Protein AF-A0A9D5GV25-F1 (afdb_monomer)

Foldseek 3Di:
DDDQPLVCCLVPVDVDDDDQQLSNLVDPRGDDPDDDPPVPDDDDDDDADADPDDDRVVSVVVNCVQQDPVCQVVCVSSRHHHPPD

Secondary structure (DSSP, 8-state):
-PPPHHHHHHHTS-S-----HHHHTTSTTS----PPPGGG-----------SSS-HHHHHHHHHHHT-GGGHHHHHHTT---S--

Solvent-accessible surface area (backbone atoms only — not comparable to full-atom values): 5607 Å² total; per-residue (Å²): 132,85,80,55,56,32,58,45,35,38,72,63,82,38,92,77,80,88,75,61,52,48,65,33,64,77,39,78,75,43,81,87,89,73,83,71,62,73,97,74,57,81,87,80,85,87,84,85,81,65,59,96,71,78,65,48,65,60,40,47,51,50,52,50,55,76,54,34,66,93,45,34,67,62,39,43,69,45,41,42,83,54,86,64,124

Radius of gyration: 16.51 Å; Cα contacts (8 Å, |Δi|>4): 73; chains: 1; bounding box: 35×32×42 Å

Mean predicted aligned error: 4.05 Å

Structure (mmCIF, N/CA/C/O backbone):
data_AF-A0A9D5GV25-F1
#
_entry.id   AF-A0A9D5GV25-F1
#
loop_
_atom_site.group_PDB
_atom_site.id
_atom_site.type_symbol
_atom_site.label_atom_id
_atom_site.label_alt_id
_atom_site.label_comp_id
_atom_site.label_asym_id
_atom_site.label_entity_id
_atom_site.label_seq_id
_atom_site.pdbx_PDB_ins_code
_atom_site.Cartn_x
_atom_site.Cartn_y
_atom_site.Cartn_z
_atom_site.occupancy
_atom_site.B_iso_or_equiv
_atom_site.auth_seq_id
_atom_site.auth_comp_id
_atom_site.auth_asym_id
_atom_site.auth_atom_id
_atom_site.pdbx_PDB_model_num
ATOM 1 N N . MET A 1 1 ? -3.575 -20.2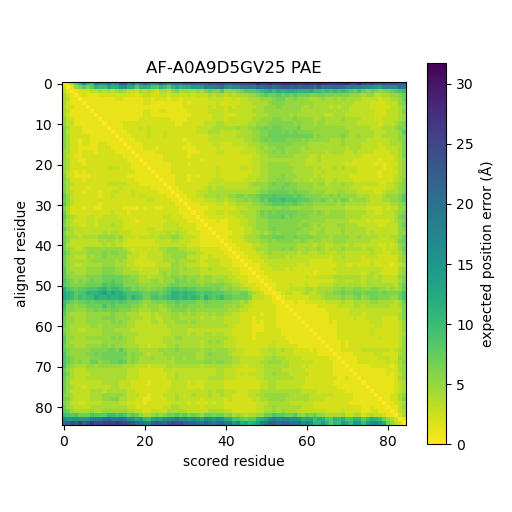15 3.491 1.00 53.19 1 MET A N 1
ATOM 2 C CA . MET A 1 1 ? -3.668 -18.803 3.065 1.00 53.19 1 MET A CA 1
ATOM 3 C C . MET A 1 1 ? -4.172 -18.023 4.263 1.00 53.19 1 MET A C 1
ATOM 5 O O . MET A 1 1 ? -5.165 -18.452 4.832 1.00 53.19 1 MET A O 1
ATOM 9 N N . SER A 1 2 ? -3.449 -16.997 4.718 1.00 78.12 2 SER A N 1
ATOM 10 C CA . SER A 1 2 ? -3.900 -16.174 5.851 1.00 78.12 2 SER A CA 1
ATOM 11 C C . SER A 1 2 ? -5.023 -15.248 5.388 1.00 78.12 2 SER A C 1
ATOM 13 O O . SER A 1 2 ? -4.897 -14.636 4.329 1.00 78.12 2 SER A O 1
ATOM 15 N N . GLU A 1 3 ? -6.104 -15.151 6.159 1.00 92.25 3 GLU A N 1
ATOM 16 C CA . GLU A 1 3 ? -7.159 -14.154 5.946 1.00 92.25 3 GLU A CA 1
ATOM 17 C C . GLU A 1 3 ? -6.606 -12.737 6.193 1.00 92.25 3 GLU A C 1
ATOM 19 O O . GLU A 1 3 ? -5.658 -12.560 6.964 1.00 92.25 3 GLU A O 1
ATOM 24 N N . ARG A 1 4 ? -7.170 -11.730 5.517 1.00 94.25 4 ARG A N 1
ATOM 25 C CA . ARG A 1 4 ? -6.817 -10.317 5.714 1.00 94.25 4 ARG A CA 1
ATOM 26 C C . ARG A 1 4 ? -7.410 -9.816 7.029 1.00 94.25 4 ARG A C 1
ATOM 28 O O . ARG A 1 4 ? -8.577 -10.067 7.318 1.00 94.25 4 ARG A O 1
ATOM 35 N N . VAL A 1 5 ? -6.639 -9.048 7.790 1.00 96.00 5 VAL A N 1
ATOM 36 C CA . VAL A 1 5 ? -7.024 -8.574 9.126 1.00 96.00 5 VAL A CA 1
ATOM 37 C C . VAL A 1 5 ? -8.289 -7.718 9.083 1.00 96.00 5 VAL A C 1
ATOM 39 O O . VAL A 1 5 ? -9.180 -7.916 9.904 1.00 96.00 5 VAL A O 1
ATOM 42 N N . ALA A 1 6 ? -8.421 -6.821 8.100 1.00 96.31 6 ALA A N 1
ATOM 43 C CA . ALA A 1 6 ? -9.612 -5.980 7.980 1.00 96.31 6 ALA A CA 1
ATOM 44 C C . ALA A 1 6 ? -10.894 -6.789 7.709 1.00 96.31 6 ALA A C 1
ATOM 46 O O . ALA A 1 6 ? -11.959 -6.373 8.147 1.00 96.31 6 ALA A O 1
ATOM 47 N N . THR A 1 7 ? -10.812 -7.972 7.084 1.00 96.81 7 THR A N 1
ATOM 48 C CA . THR A 1 7 ? -11.976 -8.861 6.918 1.00 96.81 7 THR A CA 1
ATOM 49 C C . THR A 1 7 ? -12.447 -9.419 8.260 1.00 96.81 7 THR A C 1
ATOM 51 O O . THR A 1 7 ? -13.645 -9.448 8.532 1.00 96.81 7 THR A O 1
ATOM 54 N N . VAL A 1 8 ? -11.505 -9.829 9.115 1.00 97.25 8 VAL A N 1
ATOM 55 C CA . VAL A 1 8 ? -11.793 -10.354 10.460 1.00 97.25 8 VAL A CA 1
ATOM 56 C C . VAL A 1 8 ? -12.417 -9.264 11.338 1.00 97.25 8 VAL A C 1
ATOM 58 O O . VAL A 1 8 ? -13.401 -9.519 12.032 1.00 97.25 8 VAL A O 1
ATOM 61 N N . VAL A 1 9 ? -11.897 -8.034 11.248 1.00 97.31 9 VAL A N 1
ATOM 62 C CA . VAL A 1 9 ? -12.444 -6.858 11.947 1.00 97.31 9 VAL A CA 1
ATOM 63 C C . VAL A 1 9 ? -13.838 -6.499 11.427 1.00 97.31 9 VAL A C 1
ATOM 65 O O . VAL A 1 9 ? -14.762 -6.344 12.217 1.00 97.31 9 VAL A O 1
ATOM 68 N N . ALA A 1 10 ? -14.026 -6.415 10.106 1.00 96.62 10 ALA A N 1
ATOM 69 C CA . ALA A 1 10 ? -15.310 -6.068 9.492 1.00 96.62 10 ALA A CA 1
ATOM 70 C C . ALA A 1 10 ? -16.428 -7.064 9.841 1.00 96.62 10 ALA A C 1
ATOM 72 O O . ALA A 1 10 ? -17.598 -6.691 9.911 1.00 96.62 10 ALA A O 1
ATOM 73 N N . ARG A 1 11 ? -16.075 -8.335 10.070 1.00 97.25 11 ARG A N 1
ATOM 74 C CA . ARG A 1 11 ? -17.005 -9.376 10.525 1.00 97.25 11 ARG A CA 1
ATOM 75 C C . ARG A 1 11 ? -17.363 -9.259 12.013 1.00 97.25 11 ARG A C 1
ATOM 77 O O . ARG A 1 11 ? -18.388 -9.796 12.421 1.00 97.25 11 ARG A O 1
ATOM 84 N N . GLY A 1 12 ? -16.557 -8.547 12.800 1.00 96.94 12 GLY A N 1
ATOM 85 C CA . GLY A 1 12 ? -16.749 -8.361 14.239 1.00 96.94 12 GLY A CA 1
ATOM 86 C C . GLY A 1 12 ? -16.116 -9.444 15.118 1.00 96.94 12 GLY A C 1
ATOM 87 O O . GLY A 1 12 ? -16.376 -9.468 16.317 1.00 96.94 12 GLY A O 1
ATOM 88 N N . ASP A 1 13 ? -15.283 -10.327 14.557 1.00 97.44 13 ASP A N 1
ATOM 89 C CA . ASP A 1 13 ? -14.601 -11.380 15.330 1.00 97.44 13 ASP A CA 1
ATOM 90 C C . ASP A 1 13 ? -13.525 -10.799 16.262 1.00 97.44 13 ASP A C 1
ATOM 92 O O . ASP A 1 13 ? -13.238 -11.354 17.324 1.00 97.44 13 ASP A O 1
ATOM 96 N N . VAL A 1 14 ? -12.912 -9.683 15.852 1.00 96.56 14 VAL A N 1
ATOM 97 C CA . VAL A 1 14 ? -11.947 -8.908 16.640 1.00 96.56 14 VAL A CA 1
ATOM 98 C C . VAL A 1 14 ? -12.241 -7.420 16.491 1.00 96.56 14 VAL A C 1
ATOM 100 O O . VAL A 1 14 ? -12.674 -6.967 15.436 1.00 96.56 14 VAL A O 1
ATOM 103 N N . GLU A 1 15 ? -11.975 -6.647 17.541 1.00 96.81 15 GLU A N 1
ATOM 104 C CA . GLU A 1 15 ? -12.247 -5.204 17.548 1.00 96.81 15 GLU A CA 1
ATOM 105 C C . GLU A 1 15 ? -11.159 -4.395 16.824 1.00 96.81 15 GLU A C 1
ATOM 107 O O . GLU A 1 15 ? -11.445 -3.403 16.160 1.00 96.81 15 GLU A O 1
ATOM 112 N N . ILE A 1 16 ? -9.896 -4.824 16.940 1.00 96.56 16 ILE A N 1
ATOM 113 C CA . ILE A 1 16 ? -8.724 -4.113 16.417 1.00 96.56 16 ILE A CA 1
ATOM 114 C C . ILE A 1 16 ? -7.756 -5.120 15.801 1.00 96.56 16 ILE A C 1
ATOM 116 O O . ILE A 1 16 ? -7.556 -6.218 16.323 1.00 96.56 16 ILE A O 1
ATOM 120 N N . GLY A 1 17 ? -7.100 -4.719 14.714 1.00 95.50 17 GLY A N 1
ATOM 121 C CA . GLY A 1 17 ? -6.011 -5.477 14.121 1.00 95.50 17 GLY A CA 1
ATOM 122 C C . GLY A 1 17 ? -4.978 -4.585 13.438 1.00 95.50 17 GLY A C 1
ATOM 123 O O . GLY A 1 17 ? 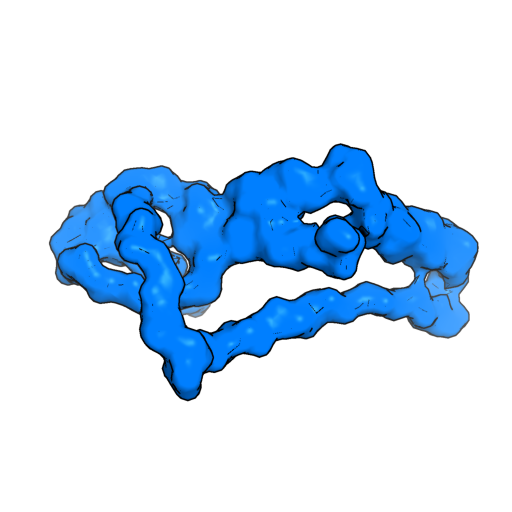-5.228 -3.414 13.159 1.00 95.50 17 GLY A O 1
ATOM 124 N N . PHE A 1 18 ? -3.805 -5.159 13.175 1.00 95.38 18 PHE A N 1
ATOM 125 C CA . PHE A 1 18 ? -2.659 -4.467 12.591 1.00 95.38 18 PHE A CA 1
ATOM 126 C C . PHE A 1 18 ? -2.216 -5.185 11.319 1.00 95.38 18 PHE A C 1
ATOM 128 O O . PHE A 1 18 ? -1.915 -6.377 11.344 1.00 95.38 18 PHE A O 1
ATOM 135 N N . GLN A 1 19 ? -2.161 -4.456 10.209 1.00 94.44 19 GLN A N 1
ATOM 136 C CA . GLN A 1 19 ? -1.644 -4.937 8.930 1.00 94.44 19 GLN A CA 1
ATOM 137 C C . GLN A 1 19 ? -1.139 -3.741 8.109 1.00 94.44 19 GLN A C 1
ATOM 139 O O . GLN A 1 19 ? -1.349 -2.589 8.485 1.00 94.44 19 GLN A O 1
ATOM 144 N N . GLN A 1 20 ? -0.453 -4.006 6.997 1.00 94.69 20 GLN A N 1
ATOM 145 C CA . GLN A 1 20 ? -0.090 -2.978 6.022 1.00 94.69 20 GLN A CA 1
ATOM 146 C C . GLN A 1 20 ? -1.346 -2.256 5.507 1.00 94.69 20 GLN A C 1
ATOM 148 O O . GLN A 1 20 ? -2.382 -2.880 5.287 1.00 94.69 20 GLN A O 1
ATOM 153 N N . ILE A 1 21 ? -1.241 -0.944 5.291 1.00 94.88 21 ILE A N 1
ATOM 154 C CA . ILE A 1 21 ? -2.363 -0.077 4.887 1.00 94.88 21 ILE A CA 1
ATOM 155 C C . ILE A 1 21 ? -2.979 -0.551 3.566 1.00 94.88 21 ILE A C 1
ATOM 157 O O . ILE A 1 21 ? -4.203 -0.629 3.448 1.00 94.88 21 ILE A O 1
ATOM 161 N N . SER A 1 22 ? -2.134 -0.957 2.614 1.00 93.88 22 SER A N 1
ATOM 162 C CA . SER A 1 22 ? -2.549 -1.508 1.321 1.00 93.88 22 SER A CA 1
ATOM 163 C C . SER A 1 22 ? -3.367 -2.792 1.419 1.00 93.88 22 SER A C 1
ATOM 165 O O . SER A 1 22 ? -4.071 -3.173 0.487 1.00 93.88 22 SER A O 1
ATOM 167 N N . GLU A 1 23 ? -3.311 -3.460 2.568 1.00 93.50 23 GLU A N 1
ATOM 168 C CA . GLU A 1 23 ? -4.080 -4.664 2.836 1.00 93.50 23 GLU A CA 1
ATOM 169 C C . GLU A 1 23 ? -5.413 -4.371 3.536 1.00 93.50 23 GLU A C 1
ATOM 171 O O . GLU A 1 23 ? -6.260 -5.261 3.597 1.00 93.50 23 GLU A O 1
ATOM 176 N N . ILE A 1 24 ? -5.586 -3.147 4.049 1.00 94.75 24 ILE A N 1
ATOM 177 C CA . ILE A 1 24 ? -6.746 -2.683 4.817 1.00 94.75 24 ILE A CA 1
ATOM 178 C C . ILE A 1 24 ? -7.684 -1.859 3.935 1.00 94.75 24 ILE A C 1
ATOM 180 O O . ILE A 1 24 ? -8.860 -2.196 3.847 1.00 94.75 24 ILE A O 1
ATOM 184 N N . LEU A 1 25 ? -7.187 -0.805 3.272 1.00 93.69 25 LEU A N 1
ATOM 185 C CA . LEU A 1 25 ? -8.041 0.142 2.534 1.00 93.69 25 LEU A CA 1
ATOM 186 C C . LEU A 1 25 ? -8.930 -0.501 1.454 1.00 93.69 25 LEU A C 1
ATOM 188 O O . LEU A 1 25 ? -10.067 -0.055 1.304 1.00 93.69 25 LEU A O 1
ATOM 192 N N . PRO A 1 26 ? -8.494 -1.553 0.730 1.00 91.88 26 PRO A N 1
ATOM 193 C CA . PRO A 1 26 ? -9.359 -2.220 -0.243 1.00 91.88 26 PRO A CA 1
ATOM 194 C C . PRO A 1 26 ? -10.527 -3.012 0.366 1.00 91.88 26 PRO A C 1
ATOM 196 O O . PRO A 1 26 ? -11.390 -3.475 -0.380 1.00 91.88 26 PRO A O 1
ATOM 199 N N . ILE A 1 27 ? -10.551 -3.231 1.686 1.00 92.88 27 ILE A N 1
ATOM 200 C CA . ILE A 1 27 ? -11.537 -4.086 2.354 1.00 92.88 27 ILE A CA 1
ATOM 201 C C . ILE A 1 27 ? -12.634 -3.217 2.979 1.00 92.88 27 ILE A C 1
ATOM 203 O O . ILE A 1 27 ? -12.374 -2.493 3.942 1.00 92.88 27 ILE A O 1
ATOM 207 N N . PRO A 1 28 ? -13.879 -3.292 2.478 1.00 92.62 28 PRO A N 1
ATOM 208 C CA . PRO A 1 28 ? -14.983 -2.543 3.057 1.00 92.62 28 PRO A CA 1
ATOM 209 C C . PRO A 1 28 ? -15.393 -3.112 4.422 1.00 92.62 28 PRO A C 1
ATOM 211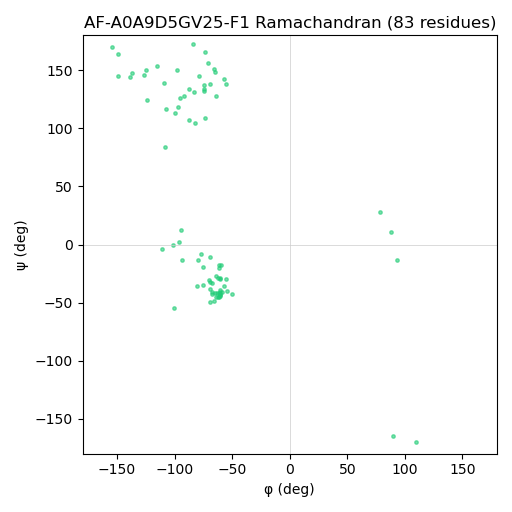 O O . PRO A 1 28 ? -15.217 -4.295 4.707 1.00 92.62 28 PRO A O 1
ATOM 214 N N . GLY A 1 29 ? -16.012 -2.270 5.250 1.00 93.81 29 GLY A N 1
ATOM 215 C CA . GLY A 1 29 ? -16.632 -2.677 6.518 1.00 93.81 29 GLY A CA 1
ATOM 216 C C . GLY A 1 29 ? -15.733 -2.565 7.752 1.00 93.81 29 GLY A C 1
ATOM 217 O O . GLY A 1 29 ? -16.255 -2.571 8.862 1.00 93.81 29 GLY A O 1
ATOM 218 N N . ALA A 1 30 ? -14.421 -2.389 7.586 1.00 93.56 30 ALA A N 1
ATOM 219 C CA . ALA A 1 30 ? -13.523 -1.991 8.668 1.00 93.56 30 ALA A CA 1
ATOM 220 C C . ALA A 1 30 ? -13.254 -0.478 8.623 1.00 93.56 30 ALA A C 1
ATOM 222 O O . ALA A 1 30 ? -13.241 0.135 7.555 1.00 93.56 30 ALA A O 1
ATOM 223 N N . VAL A 1 31 ? -13.012 0.128 9.787 1.00 93.94 31 VAL A N 1
ATOM 224 C CA . VAL A 1 31 ? -12.614 1.538 9.896 1.00 93.94 31 VAL A CA 1
ATOM 225 C C . VAL A 1 31 ? -11.093 1.619 9.987 1.00 93.94 31 VAL A C 1
ATOM 227 O O . VAL A 1 31 ? -10.485 1.000 10.860 1.00 93.94 31 VAL A O 1
ATOM 230 N N . TYR A 1 32 ? -10.466 2.402 9.107 1.00 95.06 32 TYR A N 1
ATOM 231 C CA . TYR A 1 32 ? -9.032 2.667 9.196 1.00 95.06 32 TYR A CA 1
ATOM 232 C C . TYR A 1 32 ? -8.742 3.624 10.359 1.00 95.06 32 TYR A C 1
ATOM 234 O O . TYR A 1 32 ? -9.070 4.807 10.300 1.00 95.06 32 TYR A O 1
ATOM 242 N N . ALA A 1 33 ? -8.126 3.098 11.419 1.00 95.50 33 ALA A N 1
ATOM 243 C CA . ALA A 1 33 ? -7.830 3.851 12.638 1.00 95.50 33 ALA A CA 1
ATOM 244 C C . ALA A 1 33 ? -6.584 4.754 12.534 1.00 95.50 33 ALA A C 1
ATOM 246 O O . ALA A 1 33 ? -6.386 5.617 13.386 1.00 95.50 33 ALA A O 1
ATOM 247 N N . GLY A 1 34 ? -5.751 4.573 11.503 1.00 94.81 34 GLY A N 1
ATOM 248 C CA . GLY A 1 34 ? -4.528 5.347 11.288 1.00 94.81 34 GLY A CA 1
ATOM 249 C C . GLY A 1 34 ? -3.238 4.555 11.508 1.00 94.81 34 GLY A C 1
ATOM 250 O O . GLY A 1 34 ? -3.233 3.330 11.632 1.00 94.81 34 GLY A O 1
ATOM 251 N N . LEU A 1 35 ? -2.124 5.288 11.520 1.00 94.88 35 LEU A N 1
ATOM 252 C CA . LEU A 1 35 ? -0.780 4.740 11.674 1.00 94.88 35 LEU A CA 1
ATOM 253 C C . LEU A 1 35 ? -0.466 4.413 13.139 1.00 94.88 35 LEU A C 1
ATOM 255 O O . LEU A 1 35 ? -0.832 5.153 14.051 1.00 94.88 35 LEU A O 1
ATOM 259 N N . ILE A 1 36 ? 0.299 3.342 13.356 1.00 94.44 36 ILE A N 1
ATOM 260 C CA . ILE A 1 36 ? 0.950 3.084 14.649 1.00 94.44 36 ILE A CA 1
ATOM 261 C C . ILE A 1 36 ? 2.134 4.046 14.858 1.00 94.44 36 ILE A C 1
ATOM 263 O O . ILE A 1 36 ? 2.589 4.659 13.888 1.00 94.44 36 ILE A O 1
ATOM 267 N N . PRO A 1 37 ? 2.677 4.185 16.084 1.00 95.62 37 PRO A N 1
ATOM 268 C CA . PRO A 1 37 ? 3.822 5.063 16.313 1.00 95.62 37 PRO A CA 1
ATOM 269 C C . PRO A 1 37 ? 5.003 4.712 15.399 1.00 95.62 37 PRO A C 1
ATOM 271 O O . PRO A 1 37 ? 5.311 3.535 15.212 1.00 95.62 37 PRO A O 1
ATOM 274 N N . GLU A 1 38 ? 5.666 5.735 14.856 1.00 94.94 38 GLU A N 1
ATOM 275 C CA . GLU A 1 38 ? 6.699 5.624 13.811 1.00 94.94 38 GLU A CA 1
ATOM 276 C C . GLU A 1 38 ? 7.791 4.598 14.140 1.00 94.94 38 GLU A C 1
ATOM 278 O O . GLU A 1 38 ? 8.129 3.763 13.307 1.00 94.94 38 GLU A O 1
ATOM 283 N N . ALA A 1 39 ? 8.259 4.573 15.393 1.00 96.44 39 ALA A N 1
ATOM 284 C CA . ALA A 1 39 ? 9.286 3.641 15.865 1.00 96.44 39 ALA A CA 1
ATOM 285 C C . ALA A 1 39 ? 8.913 2.150 15.723 1.00 96.44 39 ALA A C 1
ATOM 287 O O . ALA A 1 39 ? 9.790 1.289 15.783 1.00 96.44 39 ALA A O 1
ATOM 288 N N . TYR A 1 40 ? 7.627 1.835 15.552 1.00 94.44 40 TYR A N 1
ATOM 289 C CA . TYR A 1 40 ? 7.118 0.472 15.388 1.00 94.44 40 TYR A CA 1
ATOM 290 C C . TYR A 1 40 ? 6.596 0.192 13.978 1.00 94.44 40 TYR A C 1
ATOM 292 O O . TYR A 1 40 ? 6.199 -0.941 13.689 1.00 94.44 40 TYR A O 1
ATOM 300 N N . GLN A 1 41 ? 6.588 1.192 13.095 1.00 94.25 41 GLN A N 1
ATOM 301 C CA . GLN A 1 41 ? 6.171 1.000 11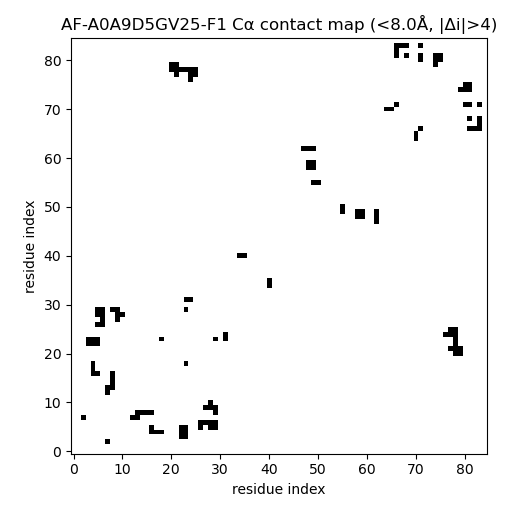.716 1.00 94.25 41 GLN A CA 1
ATOM 302 C C . 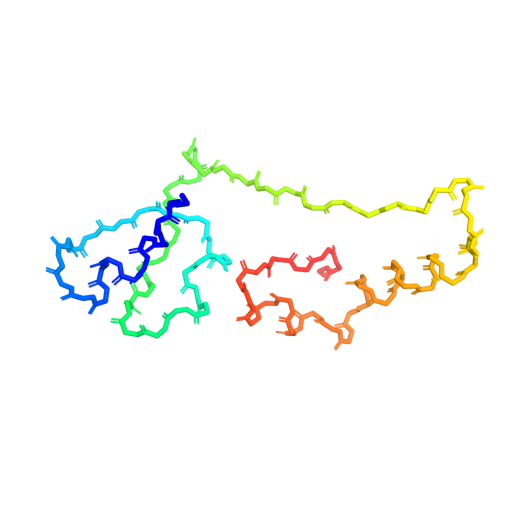GLN A 1 41 ? 7.196 0.154 10.960 1.00 94.25 41 GLN A C 1
ATOM 304 O O . GLN A 1 41 ? 8.407 0.330 11.074 1.00 94.25 41 GLN A O 1
ATOM 309 N N . LYS A 1 42 ? 6.691 -0.772 10.143 1.00 92.38 42 LYS A N 1
ATOM 310 C CA . LYS A 1 42 ? 7.499 -1.553 9.204 1.00 92.38 42 LYS A CA 1
ATOM 311 C C . LYS A 1 42 ? 7.199 -1.091 7.789 1.00 92.38 42 LYS A C 1
ATOM 313 O O . LYS A 1 42 ? 6.358 -1.671 7.103 1.00 92.38 42 LYS A O 1
ATOM 318 N N . ILE A 1 43 ? 7.881 -0.028 7.377 1.00 91.12 43 ILE A N 1
ATOM 319 C CA . ILE A 1 43 ? 7.750 0.519 6.028 1.00 91.12 43 ILE A CA 1
ATOM 320 C C . ILE A 1 43 ? 8.254 -0.523 5.027 1.00 91.12 43 ILE A C 1
ATOM 322 O O . ILE A 1 43 ? 9.351 -1.065 5.162 1.00 91.12 43 ILE A O 1
ATOM 326 N N . THR A 1 44 ? 7.423 -0.823 4.034 1.00 91.81 44 THR A N 1
ATOM 327 C CA . THR A 1 44 ? 7.765 -1.722 2.930 1.00 91.81 44 THR A CA 1
ATOM 328 C C . THR A 1 44 ? 7.965 -0.883 1.684 1.00 91.81 44 THR A C 1
ATOM 330 O O . THR A 1 44 ? 7.028 -0.243 1.220 1.00 91.81 44 THR A O 1
ATOM 333 N N . VAL A 1 45 ? 9.183 -0.888 1.150 1.00 92.31 45 VAL A N 1
ATOM 334 C CA . VAL A 1 45 ? 9.507 -0.175 -0.087 1.00 92.31 45 VAL A CA 1
ATOM 335 C C . VAL A 1 45 ? 9.441 -1.165 -1.242 1.00 92.31 45 VAL A C 1
ATOM 337 O O . VAL A 1 45 ? 10.185 -2.146 -1.266 1.00 92.31 45 VAL A O 1
ATOM 340 N N . PHE A 1 46 ? 8.546 -0.908 -2.193 1.00 91.69 46 PHE A N 1
ATOM 341 C CA . PHE A 1 46 ? 8.464 -1.668 -3.435 1.00 91.69 46 PHE A CA 1
ATOM 342 C C . PHE A 1 46 ? 9.406 -1.065 -4.473 1.00 91.69 46 PHE A C 1
ATOM 344 O O . PHE A 1 46 ? 9.434 0.147 -4.674 1.00 91.69 46 PHE A O 1
ATOM 351 N N . THR A 1 47 ? 10.170 -1.918 -5.145 1.00 92.75 47 THR A N 1
ATOM 352 C CA . THR A 1 47 ? 11.060 -1.525 -6.238 1.00 92.75 47 THR A CA 1
ATOM 353 C C . THR A 1 47 ? 10.731 -2.337 -7.482 1.00 92.75 47 THR A C 1
ATOM 355 O O . THR A 1 47 ? 10.262 -3.473 -7.398 1.00 92.75 47 THR A O 1
ATOM 358 N N . ALA A 1 48 ? 10.965 -1.745 -8.650 1.00 93.19 48 ALA A N 1
ATOM 359 C CA . ALA A 1 48 ? 10.780 -2.398 -9.936 1.00 93.19 48 ALA A CA 1
ATOM 360 C C . ALA A 1 48 ? 12.065 -2.287 -10.761 1.00 93.19 48 ALA A C 1
ATOM 362 O O . ALA A 1 48 ? 12.791 -1.296 -10.673 1.00 93.19 48 ALA A O 1
ATOM 363 N N . GLY A 1 49 ? 12.356 -3.317 -11.554 1.00 92.12 49 GLY A N 1
ATOM 364 C CA . GLY A 1 49 ? 13.548 -3.367 -12.393 1.00 92.12 49 GLY A CA 1
ATOM 365 C C . GLY A 1 49 ? 13.305 -4.167 -13.665 1.00 92.12 49 GLY A C 1
ATOM 366 O O . GLY A 1 49 ? 12.582 -5.162 -13.658 1.00 92.12 49 GLY A O 1
ATOM 367 N N . ALA A 1 50 ? 13.927 -3.730 -14.759 1.00 95.31 50 ALA A N 1
ATOM 368 C CA . ALA A 1 50 ? 13.926 -4.460 -16.019 1.00 95.31 50 ALA A CA 1
ATOM 369 C C . ALA A 1 50 ? 15.019 -5.541 -16.004 1.00 95.31 50 ALA A C 1
ATOM 371 O O . ALA A 1 50 ? 16.171 -5.263 -15.663 1.00 95.31 50 ALA A O 1
ATOM 372 N N . THR A 1 51 ? 14.667 -6.771 -16.385 1.00 94.62 51 THR A N 1
ATOM 373 C CA . THR A 1 51 ? 15.636 -7.875 -16.482 1.00 94.62 51 THR A CA 1
ATOM 374 C C . THR A 1 51 ? 16.374 -7.864 -17.825 1.00 94.62 51 THR A C 1
ATOM 376 O O . THR A 1 51 ? 16.032 -7.109 -18.734 1.00 94.62 51 THR A O 1
ATOM 379 N N . THR A 1 52 ? 17.391 -8.717 -17.970 1.00 93.62 52 THR A N 1
ATOM 380 C CA . THR A 1 52 ? 18.109 -8.921 -19.241 1.00 93.62 52 THR A CA 1
ATOM 381 C C . THR A 1 52 ? 17.341 -9.777 -20.249 1.00 93.62 52 THR A C 1
ATOM 383 O O . THR A 1 52 ? 17.789 -9.922 -21.383 1.00 93.62 52 THR A O 1
ATOM 386 N N . HIS A 1 53 ? 16.217 -10.372 -19.847 1.00 94.88 53 HIS A N 1
ATOM 387 C CA . HIS A 1 53 ? 15.389 -11.219 -20.696 1.00 94.88 53 HIS A CA 1
ATOM 388 C C . HIS A 1 53 ? 14.073 -10.514 -21.046 1.00 94.88 53 HIS A C 1
ATOM 390 O O . HIS A 1 53 ? 13.443 -9.899 -20.186 1.00 94.88 53 HIS A O 1
ATOM 396 N N . GLY A 1 54 ? 13.642 -10.655 -22.303 1.00 93.94 54 GLY A N 1
ATOM 397 C CA . GLY A 1 54 ? 12.437 -10.011 -22.830 1.00 93.94 54 GLY A CA 1
ATOM 398 C C . GLY A 1 54 ? 12.704 -8.630 -23.428 1.00 93.94 54 GLY A C 1
ATOM 399 O O . GLY A 1 54 ? 13.845 -8.278 -23.730 1.00 93.94 54 GLY A O 1
ATOM 400 N N . ASP A 1 55 ? 11.633 -7.864 -23.626 1.00 96.62 55 ASP A N 1
ATOM 401 C CA . ASP A 1 55 ? 11.716 -6.512 -24.170 1.00 96.62 55 ASP A CA 1
ATOM 402 C C . ASP A 1 55 ? 12.060 -5.510 -23.062 1.00 96.62 55 ASP A C 1
ATOM 404 O O . ASP A 1 55 ? 11.238 -5.165 -22.206 1.00 96.62 55 ASP A O 1
ATOM 408 N N . ARG A 1 56 ? 13.317 -5.066 -23.064 1.00 95.81 56 ARG A N 1
ATOM 409 C CA . ARG A 1 56 ? 13.830 -4.129 -22.066 1.00 95.81 56 ARG A CA 1
ATOM 410 C C . ARG A 1 56 ? 13.219 -2.737 -22.210 1.00 95.81 56 ARG A C 1
ATOM 412 O O . ARG A 1 56 ? 13.085 -2.055 -21.199 1.00 95.81 56 ARG A O 1
ATOM 419 N N . GLU A 1 57 ? 12.888 -2.306 -23.421 1.00 96.19 57 GLU A N 1
ATOM 420 C CA . GLU A 1 57 ? 12.315 -0.981 -23.655 1.00 96.19 57 GLU A CA 1
ATOM 421 C C . GLU A 1 57 ? 10.897 -0.919 -23.088 1.00 96.19 57 GLU A C 1
ATOM 423 O O . GLU A 1 57 ? 10.623 -0.068 -22.244 1.00 96.19 57 GLU A O 1
ATOM 428 N N . LEU A 1 58 ? 10.060 -1.909 -23.414 1.00 96.94 58 LEU A N 1
ATOM 429 C CA . LEU A 1 58 ? 8.708 -2.021 -22.857 1.00 96.94 58 LEU A CA 1
ATOM 430 C C . LEU A 1 58 ? 8.712 -2.175 -21.332 1.00 96.94 58 LEU A C 1
ATOM 432 O O . LEU A 1 58 ? 7.875 -1.596 -20.640 1.00 96.94 58 LEU A O 1
ATOM 436 N N . ALA A 1 59 ? 9.661 -2.935 -20.775 1.00 97.00 59 ALA A N 1
ATOM 437 C CA . ALA A 1 59 ? 9.785 -3.066 -19.325 1.00 97.00 59 ALA A CA 1
ATOM 438 C C . ALA A 1 59 ? 10.114 -1.722 -18.655 1.00 97.00 59 ALA A C 1
ATOM 440 O O . ALA A 1 59 ? 9.549 -1.400 -17.611 1.00 97.00 59 ALA A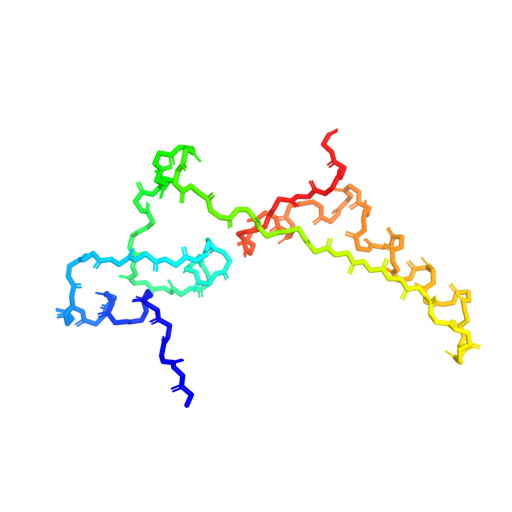 O 1
ATOM 441 N N . LEU A 1 60 ? 11.016 -0.931 -19.243 1.00 95.75 60 LEU A N 1
ATOM 442 C CA . LEU A 1 60 ? 11.361 0.395 -18.729 1.00 95.75 60 LEU A CA 1
ATOM 443 C C . LEU A 1 60 ? 10.210 1.390 -18.894 1.00 95.75 60 LEU A C 1
ATOM 445 O O . LEU A 1 60 ? 9.971 2.176 -17.980 1.00 95.75 60 LEU A O 1
ATOM 449 N N . GLU A 1 61 ? 9.470 1.329 -20.002 1.00 96.56 61 GLU A N 1
ATOM 450 C CA . GLU A 1 61 ? 8.260 2.131 -20.206 1.00 96.56 61 GLU A CA 1
ATOM 451 C C . GLU A 1 61 ? 7.205 1.815 -19.138 1.00 96.56 61 GLU A C 1
ATOM 453 O O . GLU A 1 61 ? 6.644 2.722 -18.523 1.00 96.56 61 GLU A O 1
ATOM 458 N N . PHE A 1 62 ? 6.995 0.532 -18.831 1.00 95.50 62 PHE A N 1
ATOM 459 C CA . PHE A 1 62 ? 6.095 0.114 -17.761 1.00 95.50 62 PHE A CA 1
ATOM 460 C C . PHE A 1 62 ? 6.549 0.618 -16.385 1.00 95.50 62 PHE A C 1
ATOM 462 O O . PHE A 1 62 ? 5.740 1.160 -15.635 1.00 95.50 62 PHE A O 1
ATOM 469 N N . VAL A 1 63 ? 7.841 0.499 -16.057 1.00 94.62 63 VAL A N 1
ATOM 470 C CA . VAL A 1 63 ? 8.386 1.042 -14.800 1.00 94.62 63 VAL A CA 1
ATOM 471 C C . VAL A 1 63 ? 8.187 2.557 -14.731 1.00 94.62 63 VAL A C 1
ATOM 473 O O . VAL A 1 63 ? 7.736 3.055 -13.703 1.00 94.62 63 VAL A O 1
ATOM 476 N N . SER A 1 64 ? 8.445 3.276 -15.828 1.00 93.75 64 SER A N 1
ATOM 477 C CA . SER A 1 64 ? 8.215 4.722 -15.913 1.00 93.75 64 SER A CA 1
ATOM 478 C C . SER A 1 64 ? 6.746 5.078 -15.691 1.00 93.75 64 SER A C 1
ATOM 480 O O . SER A 1 64 ? 6.457 6.050 -15.000 1.00 93.75 64 SER A O 1
ATOM 482 N N . CYS A 1 65 ? 5.822 4.291 -16.249 1.00 93.19 65 CYS A N 1
ATOM 483 C CA . CYS A 1 65 ? 4.386 4.460 -16.058 1.00 93.19 65 CYS A CA 1
ATOM 484 C C . CYS A 1 65 ? 3.993 4.304 -14.580 1.00 93.19 65 CYS A C 1
ATOM 486 O O . CYS A 1 65 ? 3.273 5.147 -14.049 1.00 93.19 65 CYS A O 1
ATOM 488 N N . LEU A 1 66 ? 4.515 3.284 -13.885 1.00 92.38 66 LEU A N 1
ATOM 489 C CA . LEU A 1 66 ? 4.245 3.064 -12.457 1.00 92.38 66 LEU A CA 1
ATOM 490 C C . LEU A 1 66 ? 4.738 4.211 -11.559 1.00 92.38 66 LEU A C 1
ATOM 492 O O . LEU A 1 66 ? 4.162 4.433 -10.496 1.00 92.38 66 LEU A O 1
ATOM 496 N N . SER A 1 67 ? 5.794 4.921 -11.967 1.00 91.38 67 SER A N 1
ATOM 497 C CA . SER A 1 67 ? 6.368 6.055 -11.229 1.00 91.38 67 SER A CA 1
ATOM 498 C C . SER A 1 67 ? 5.880 7.432 -11.692 1.00 91.38 67 SER A C 1
ATOM 500 O O . SER A 1 67 ? 6.367 8.439 -11.190 1.00 91.38 67 SER A O 1
ATOM 502 N N . ASP A 1 68 ? 4.975 7.500 -12.670 1.00 93.50 68 ASP A N 1
ATOM 503 C CA . ASP A 1 68 ? 4.471 8.765 -13.210 1.00 93.50 68 ASP A CA 1
ATOM 504 C C . ASP A 1 68 ? 3.496 9.437 -12.229 1.00 93.50 68 ASP A C 1
ATOM 506 O O . ASP A 1 68 ? 2.548 8.811 -11.744 1.00 93.50 68 ASP A O 1
ATOM 510 N N . GLU A 1 69 ? 3.688 10.734 -11.975 1.00 92.88 69 GLU A N 1
ATOM 511 C CA . GLU A 1 69 ? 2.858 11.533 -11.061 1.00 92.88 69 GLU A CA 1
ATOM 512 C C . GLU A 1 69 ? 1.365 11.491 -11.411 1.00 92.88 69 GLU A C 1
ATOM 514 O O . GLU A 1 69 ? 0.515 11.551 -10.521 1.00 92.88 69 GLU A O 1
ATOM 519 N N . ARG A 1 70 ? 1.015 11.313 -12.693 1.00 94.69 70 ARG A N 1
ATOM 520 C CA . ARG A 1 70 ? -0.383 11.195 -13.143 1.00 94.69 70 ARG A CA 1
ATOM 521 C C . ARG A 1 70 ? -1.104 9.991 -12.533 1.00 94.69 70 ARG A C 1
ATOM 523 O O . ARG A 1 70 ? -2.333 9.978 -12.505 1.00 94.69 70 ARG A O 1
ATOM 530 N N . HIS A 1 71 ? -0.369 8.997 -12.035 1.00 92.88 71 HIS A N 1
ATOM 531 C CA . HIS A 1 71 ? -0.915 7.803 -11.389 1.00 92.88 71 HIS A CA 1
ATOM 532 C C . HIS A 1 71 ? -0.836 7.844 -9.855 1.00 92.88 71 HIS A C 1
ATOM 534 O O . HIS A 1 71 ? -1.323 6.920 -9.201 1.00 92.88 71 HIS A O 1
ATOM 540 N N . ALA A 1 72 ? -0.289 8.912 -9.261 1.00 93.38 72 ALA A N 1
ATOM 541 C CA . ALA A 1 72 ? -0.095 9.030 -7.814 1.00 93.38 72 ALA A CA 1
ATOM 542 C C . ALA A 1 72 ? -1.393 8.822 -7.014 1.00 93.38 72 ALA A C 1
ATOM 544 O O . ALA A 1 72 ? -1.392 8.140 -5.992 1.00 93.38 72 ALA A O 1
ATOM 545 N N . GLU A 1 73 ? -2.519 9.348 -7.498 1.00 93.69 73 GLU A N 1
ATOM 546 C CA . GLU A 1 73 ? -3.811 9.203 -6.817 1.00 93.69 73 GLU A CA 1
ATOM 547 C C . GLU A 1 73 ? -4.332 7.761 -6.822 1.00 93.69 73 GLU A C 1
ATOM 549 O O . GLU A 1 73 ? -4.923 7.317 -5.840 1.00 93.69 73 GLU A O 1
ATOM 554 N N . VAL A 1 74 ? -4.057 6.988 -7.879 1.00 93.38 74 VAL A N 1
ATOM 555 C CA . VAL A 1 74 ? -4.412 5.560 -7.924 1.00 93.38 74 VAL A CA 1
ATOM 556 C C . VAL A 1 74 ? -3.589 4.775 -6.901 1.00 93.38 74 VAL A C 1
ATOM 558 O O . VAL A 1 74 ? -4.133 3.925 -6.200 1.00 93.38 74 VAL A O 1
ATOM 561 N N . ILE A 1 75 ? -2.298 5.092 -6.770 1.00 94.00 75 ILE A N 1
ATOM 562 C CA . ILE A 1 75 ? -1.395 4.473 -5.789 1.00 94.00 75 ILE A CA 1
ATOM 563 C C . ILE A 1 75 ? -1.844 4.789 -4.3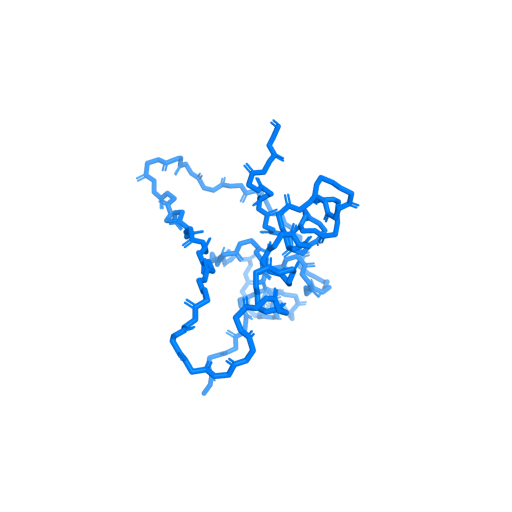52 1.00 94.00 75 ILE A C 1
ATOM 565 O O . ILE A 1 75 ? -1.978 3.875 -3.535 1.00 94.00 75 ILE A O 1
ATOM 569 N N . LYS A 1 76 ? -2.187 6.050 -4.062 1.00 93.50 76 LYS A N 1
ATOM 570 C CA . LYS A 1 76 ? -2.728 6.456 -2.752 1.00 93.50 76 LYS A CA 1
ATOM 571 C C . LYS A 1 76 ? -4.050 5.766 -2.429 1.00 93.50 76 LYS A C 1
ATOM 573 O O . LYS A 1 76 ? -4.244 5.311 -1.304 1.00 93.50 76 LYS A O 1
ATOM 578 N N .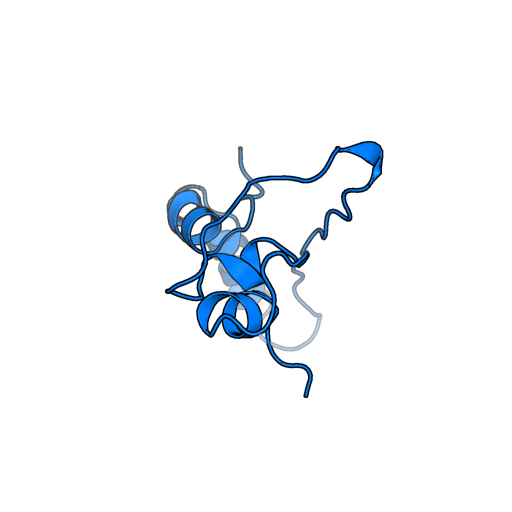 ALA A 1 77 ? -4.948 5.650 -3.410 1.00 92.06 77 ALA A N 1
ATOM 579 C CA . ALA A 1 77 ? -6.260 5.032 -3.221 1.00 92.06 77 ALA A CA 1
ATOM 580 C C . ALA A 1 77 ? -6.172 3.564 -2.772 1.00 92.06 77 ALA A C 1
ATOM 582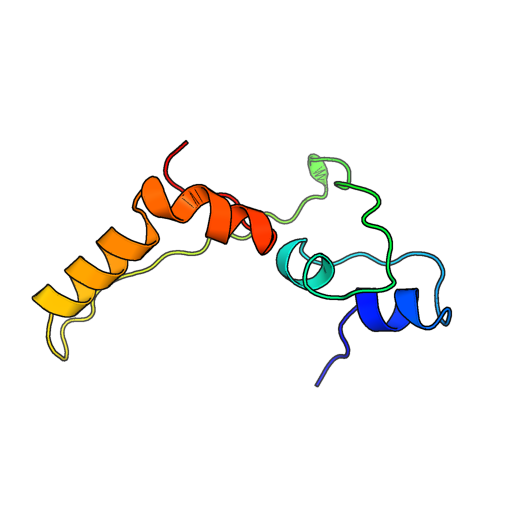 O O . ALA A 1 77 ? -7.053 3.087 -2.058 1.00 92.06 77 ALA A O 1
ATOM 583 N N . VAL A 1 78 ? -5.101 2.856 -3.145 1.00 91.38 78 VAL A N 1
ATOM 584 C CA . VAL A 1 78 ? -4.848 1.471 -2.718 1.00 91.38 78 VAL A CA 1
ATOM 585 C C . VAL A 1 78 ? -3.948 1.365 -1.485 1.00 91.38 78 VAL A C 1
ATOM 587 O O . VAL A 1 78 ? -3.499 0.271 -1.161 1.00 91.38 78 VAL A O 1
ATOM 590 N N . GLY A 1 79 ? -3.689 2.466 -0.774 1.00 92.75 79 GLY A N 1
ATOM 591 C CA . GLY A 1 79 ? -2.961 2.462 0.499 1.00 92.75 79 GLY A CA 1
ATOM 592 C C . GLY A 1 79 ? -1.446 2.348 0.373 1.00 92.75 79 GLY A C 1
ATOM 593 O O . GLY A 1 79 ? -0.804 1.811 1.277 1.00 92.75 79 GLY A O 1
ATOM 594 N N . LEU A 1 80 ? -0.892 2.819 -0.745 1.00 94.25 80 LEU A N 1
ATOM 595 C CA . LEU A 1 80 ? 0.543 2.925 -0.989 1.00 94.25 80 LEU A CA 1
ATOM 596 C C . LEU A 1 80 ? 0.954 4.395 -1.125 1.00 94.25 80 LEU A C 1
ATOM 598 O O . LEU A 1 80 ? 0.168 5.234 -1.565 1.00 94.25 80 LEU A O 1
ATOM 602 N N . ASP A 1 81 ? 2.213 4.684 -0.814 1.00 93.31 81 ASP A N 1
ATOM 603 C CA . ASP A 1 81 ? 2.807 6.001 -1.033 1.00 93.31 81 ASP A CA 1
ATOM 604 C C . ASP A 1 81 ? 3.489 6.057 -2.416 1.00 93.31 81 ASP A C 1
ATOM 606 O O . ASP A 1 81 ? 4.305 5.183 -2.729 1.00 93.31 81 ASP A O 1
ATOM 610 N N . PRO A 1 82 ? 3.181 7.057 -3.266 1.00 93.50 82 PRO A N 1
ATOM 611 C CA . PRO A 1 82 ? 3.882 7.266 -4.533 1.00 93.50 82 PRO A CA 1
ATOM 612 C C . PRO A 1 82 ? 5.353 7.643 -4.328 1.00 93.50 82 PRO A C 1
ATOM 614 O O . PRO A 1 82 ? 5.699 8.326 -3.365 1.00 93.50 82 PRO A O 1
ATOM 617 N N . VAL A 1 83 ? 6.209 7.240 -5.274 1.00 85.94 83 VAL A N 1
ATOM 618 C CA . VAL A 1 83 ? 7.663 7.500 -5.231 1.00 85.94 83 VAL A CA 1
ATOM 619 C C . VAL A 1 83 ? 8.000 8.956 -5.579 1.00 85.94 83 VAL A C 1
ATOM 621 O O . VAL A 1 83 ? 8.934 9.525 -5.021 1.00 85.94 83 VAL A O 1
ATOM 624 N N . SER A 1 84 ? 7.242 9.557 -6.497 1.00 67.38 84 SER A N 1
ATOM 625 C CA . SER A 1 84 ? 7.295 10.978 -6.842 1.00 67.38 84 SER A CA 1
ATOM 626 C C . SER A 1 84 ? 6.365 11.752 -5.902 1.00 67.38 84 SER A C 1
ATOM 628 O O . SER A 1 84 ? 5.141 11.616 -5.995 1.00 67.38 84 SER A O 1
ATOM 630 N N . GLN A 1 85 ? 6.950 12.499 -4.967 1.00 53.84 85 GLN A N 1
ATOM 631 C CA . GLN A 1 85 ? 6.260 13.431 -4.069 1.00 53.84 85 GLN A CA 1
ATOM 632 C C . GLN A 1 85 ? 6.509 14.862 -4.533 1.00 53.84 85 GLN A C 1
ATOM 634 O O . GLN A 1 85 ? 7.686 15.163 -4.841 1.00 53.84 85 GLN A O 1
#

pLDDT: mean 92.84, std 7.21, range [53.19, 97.44]

Sequence (85 aa):
MSERVATVVARGDVEIGFQQISEILPIPGAVYAGLIPEAYQKITVFTAGATTHGDRELALEFVSCLSDERHAEVIKAVGLDPVSQ